Protein AF-A0A1G2MZ57-F1 (afdb_monomer_lite)

pLDDT: mean 74.26, std 12.88, range [43.0, 91.94]

Structure (mmCIF, N/CA/C/O backbone):
data_AF-A0A1G2MZ57-F1
#
_entry.id   AF-A0A1G2MZ57-F1
#
loop_
_atom_site.group_PDB
_atom_site.id
_atom_site.type_symbol
_atom_site.label_atom_id
_atom_site.label_alt_id
_atom_site.label_comp_id
_atom_site.label_asym_id
_atom_site.label_entity_id
_atom_site.label_seq_id
_atom_site.pdbx_PDB_ins_code
_atom_site.Cartn_x
_atom_site.Cartn_y
_atom_site.Cartn_z
_atom_site.occupancy
_atom_site.B_iso_or_equiv
_atom_site.auth_seq_id
_atom_site.auth_comp_id
_atom_site.auth_asym_id
_atom_site.auth_atom_id
_atom_site.pdbx_PDB_model_num
ATOM 1 N N . MET A 1 1 ? -2.704 8.080 -11.082 1.00 58.19 1 MET A N 1
ATOM 2 C CA . MET A 1 1 ? -1.501 8.145 -10.215 1.00 58.19 1 MET A CA 1
ATOM 3 C C . MET A 1 1 ? -1.454 9.451 -9.427 1.00 58.19 1 MET A C 1
ATOM 5 O O . MET A 1 1 ? -1.371 9.380 -8.210 1.00 58.19 1 MET A O 1
ATOM 9 N N . TYR A 1 2 ? -1.600 10.620 -10.065 1.00 66.81 2 TYR A N 1
ATOM 10 C CA . TYR A 1 2 ? -1.662 11.909 -9.354 1.00 66.81 2 TYR A CA 1
ATOM 11 C C . TYR A 1 2 ? -2.822 12.019 -8.352 1.00 66.81 2 TYR A C 1
ATOM 13 O O . TYR A 1 2 ? -2.608 12.429 -7.221 1.00 66.81 2 TYR A O 1
ATOM 21 N N . THR A 1 3 ? -4.022 11.558 -8.707 1.00 76.50 3 THR A N 1
ATOM 22 C CA . THR A 1 3 ? -5.198 11.570 -7.815 1.00 76.50 3 THR A CA 1
ATOM 23 C C . THR A 1 3 ? -4.989 10.780 -6.521 1.00 76.50 3 THR A C 1
ATOM 25 O O . THR A 1 3 ? -5.297 11.271 -5.443 1.00 76.50 3 THR A O 1
ATOM 28 N N . THR A 1 4 ? -4.398 9.585 -6.595 1.00 81.06 4 THR A N 1
ATOM 29 C CA . THR A 1 4 ? -4.066 8.767 -5.415 1.00 81.06 4 THR A CA 1
ATOM 30 C C . THR A 1 4 ? -2.995 9.403 -4.532 1.00 81.06 4 THR A C 1
ATOM 32 O O . THR A 1 4 ? -3.082 9.313 -3.312 1.00 81.06 4 THR A O 1
ATOM 35 N N . ILE A 1 5 ? -2.008 10.072 -5.135 1.00 84.62 5 ILE A N 1
ATOM 36 C CA . ILE A 1 5 ? -0.951 10.782 -4.404 1.00 84.62 5 ILE A CA 1
ATOM 37 C C . ILE A 1 5 ? -1.541 12.002 -3.679 1.00 84.62 5 ILE A C 1
ATOM 39 O O . ILE A 1 5 ? -1.270 12.213 -2.502 1.00 84.62 5 ILE A O 1
ATOM 43 N N . VAL A 1 6 ? -2.410 12.765 -4.346 1.00 87.69 6 VAL A N 1
ATOM 44 C CA . VAL A 1 6 ? -3.096 13.923 -3.754 1.00 87.69 6 VAL A CA 1
ATOM 45 C C . VAL A 1 6 ? -4.011 13.497 -2.602 1.00 87.69 6 VAL A C 1
ATOM 47 O O . VAL A 1 6 ? -3.947 14.090 -1.528 1.00 87.69 6 VAL A O 1
ATOM 50 N N . LEU A 1 7 ? -4.799 12.430 -2.773 1.00 86.94 7 LEU A N 1
ATOM 51 C CA . LEU A 1 7 ? -5.638 11.883 -1.700 1.00 86.94 7 LEU A CA 1
ATOM 52 C C . LEU A 1 7 ? -4.807 11.417 -0.495 1.00 86.94 7 LEU A C 1
ATOM 54 O O . LEU A 1 7 ? -5.208 11.651 0.644 1.00 86.94 7 LEU A O 1
ATOM 58 N N . PHE A 1 8 ? -3.635 10.820 -0.733 1.00 87.81 8 PHE A N 1
ATOM 59 C CA . PHE A 1 8 ? -2.711 10.442 0.336 1.00 87.81 8 PHE A CA 1
ATOM 60 C C . PHE A 1 8 ? -2.255 11.667 1.141 1.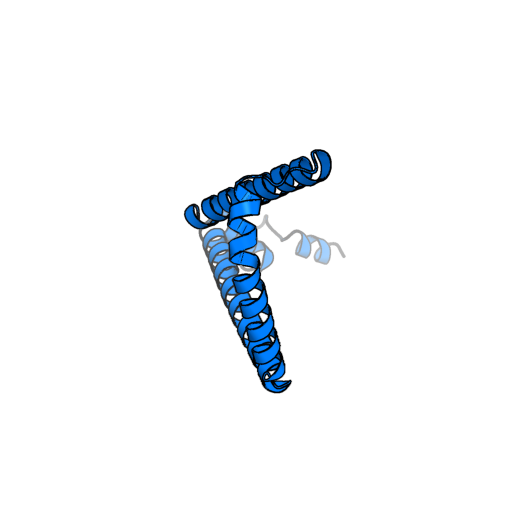00 87.81 8 PHE A C 1
ATOM 62 O O . PHE A 1 8 ? -2.417 11.681 2.361 1.00 87.81 8 PHE A O 1
ATOM 69 N N . TYR A 1 9 ? -1.779 12.728 0.484 1.00 88.94 9 TYR A N 1
ATOM 70 C CA . TYR A 1 9 ? -1.340 13.940 1.186 1.00 88.94 9 TYR A CA 1
ATOM 71 C C . TYR A 1 9 ? -2.477 14.671 1.910 1.00 88.94 9 TYR A C 1
ATOM 73 O O . TYR A 1 9 ? -2.271 15.143 3.027 1.00 88.94 9 TYR A O 1
ATOM 81 N N . ILE A 1 10 ? -3.683 14.711 1.333 1.00 89.81 10 ILE A N 1
ATOM 82 C CA . ILE A 1 10 ? -4.866 15.281 1.997 1.00 89.8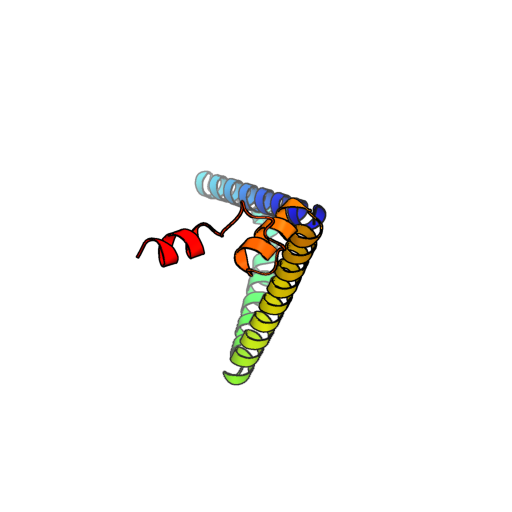1 10 ILE A CA 1
ATOM 83 C C . ILE A 1 10 ? -5.201 14.484 3.262 1.00 89.81 10 ILE A C 1
ATOM 85 O O . ILE A 1 10 ? -5.393 15.074 4.326 1.00 89.81 10 ILE A O 1
ATOM 89 N N . SER A 1 11 ? -5.220 13.150 3.177 1.00 83.75 11 SER A N 1
ATOM 90 C CA . SER A 1 11 ? -5.484 12.298 4.342 1.00 83.75 11 SER A CA 1
ATOM 91 C C . SER A 1 11 ? -4.420 12.463 5.434 1.00 83.75 11 SER A C 1
ATOM 93 O O . SER A 1 11 ? -4.752 12.543 6.615 1.00 83.75 11 SER A O 1
ATOM 95 N N . LEU A 1 12 ? -3.151 12.616 5.045 1.00 87.62 12 LEU A N 1
ATOM 96 C CA . LEU A 1 12 ? -2.033 12.835 5.960 1.00 87.62 12 LEU A CA 1
ATOM 97 C C . LEU A 1 12 ? -2.131 14.193 6.671 1.00 87.62 12 LEU A C 1
ATOM 99 O O . LEU A 1 12 ? -1.943 14.262 7.886 1.00 87.62 12 LEU A O 1
ATOM 103 N N . ALA A 1 13 ? -2.498 15.255 5.948 1.00 89.75 13 ALA A N 1
ATOM 104 C CA . ALA A 1 13 ? -2.745 16.572 6.532 1.00 89.75 13 ALA A CA 1
ATOM 105 C C . ALA A 1 13 ? -3.911 16.543 7.537 1.00 89.75 13 ALA A C 1
ATOM 107 O O . ALA A 1 13 ? -3.806 17.121 8.619 1.00 89.75 13 ALA A O 1
ATOM 108 N N . PHE A 1 14 ? -4.988 15.817 7.222 1.00 87.31 14 PHE A N 1
ATOM 109 C CA . PHE A 1 14 ? -6.127 15.633 8.126 1.00 87.31 14 PHE A CA 1
ATOM 110 C C . PHE A 1 14 ? -5.746 14.905 9.420 1.00 87.31 14 PHE A C 1
ATOM 112 O O . PHE A 1 14 ? -6.129 15.347 10.504 1.00 87.31 14 PHE A O 1
ATOM 119 N N . ILE A 1 15 ? -4.963 13.825 9.330 1.00 84.00 15 ILE A N 1
ATOM 120 C CA . ILE A 1 15 ? -4.472 13.093 10.509 1.00 84.00 15 ILE A CA 1
ATOM 121 C C . ILE A 1 15 ? -3.612 14.011 11.386 1.00 84.00 15 ILE A C 1
ATOM 123 O O . ILE A 1 15 ? -3.804 14.065 12.601 1.00 84.00 15 ILE A O 1
ATOM 127 N N . PHE A 1 16 ? -2.702 14.775 10.778 1.00 88.06 16 PHE A N 1
ATOM 128 C CA . PHE A 1 16 ? -1.829 15.694 11.509 1.00 88.06 16 PHE A CA 1
ATOM 129 C C . PHE A 1 16 ? -2.625 16.783 12.244 1.00 88.06 16 PHE A C 1
ATOM 131 O O . PHE A 1 16 ? -2.406 17.040 13.429 1.00 88.06 16 PHE A O 1
ATOM 138 N N . LEU A 1 17 ? -3.612 17.369 11.565 1.00 85.25 17 LEU A N 1
ATOM 139 C CA . LEU A 1 17 ? -4.528 18.359 12.129 1.00 85.25 17 LEU A CA 1
ATOM 140 C C . LEU A 1 17 ? -5.331 17.785 13.311 1.00 85.25 17 LEU A C 1
ATOM 142 O O . LEU A 1 17 ? -5.465 18.443 14.345 1.00 85.25 17 LEU A O 1
ATOM 146 N N . MET A 1 18 ? -5.802 16.539 13.202 1.00 81.12 18 MET A N 1
ATOM 147 C CA . MET A 1 18 ? -6.534 15.857 14.273 1.00 81.12 18 MET A CA 1
ATOM 148 C C . MET A 1 18 ? -5.660 15.631 15.517 1.00 81.12 18 MET A C 1
ATOM 150 O O . MET A 1 18 ? -6.106 15.873 16.640 1.00 81.12 18 MET A O 1
ATOM 154 N N . ILE A 1 19 ? -4.398 15.229 15.325 1.00 84.06 19 ILE A N 1
ATOM 155 C CA . ILE A 1 19 ? -3.426 15.050 16.415 1.00 84.06 19 ILE A CA 1
ATOM 156 C C . ILE A 1 19 ? -3.167 16.383 17.128 1.00 84.06 19 ILE A C 1
ATOM 158 O O . ILE A 1 19 ? -3.181 16.429 18.359 1.00 84.06 19 ILE A O 1
ATOM 162 N N . LEU A 1 20 ? -2.991 17.479 16.381 1.00 83.06 20 LEU A N 1
ATOM 163 C CA . LEU A 1 20 ? -2.785 18.809 16.964 1.00 83.06 20 LEU A CA 1
ATOM 164 C C . LEU A 1 20 ? -3.991 19.274 17.783 1.00 83.06 20 LEU A C 1
ATOM 166 O O . LEU A 1 20 ? -3.818 19.787 18.891 1.00 83.06 20 LEU A O 1
ATOM 170 N N . PHE A 1 21 ? -5.209 19.073 17.278 1.00 78.88 21 PHE A N 1
ATOM 171 C CA . PHE A 1 21 ? -6.418 19.398 18.033 1.00 78.88 21 PHE A CA 1
ATOM 172 C C . PHE A 1 21 ? -6.528 18.574 19.313 1.00 78.88 21 PHE A C 1
ATOM 174 O O . PHE A 1 21 ? -6.778 19.146 20.376 1.00 78.88 21 PHE A O 1
ATOM 181 N N . LYS A 1 22 ? -6.247 17.268 19.244 1.00 77.44 22 LYS A N 1
ATOM 182 C CA . LYS A 1 22 ? -6.262 16.399 20.424 1.00 77.44 22 LYS A CA 1
ATOM 183 C C . LYS A 1 22 ? -5.201 16.805 21.447 1.00 77.44 22 LYS A C 1
ATOM 185 O O . LYS A 1 22 ? -5.481 16.827 22.641 1.00 77.44 22 LYS A O 1
ATOM 190 N N . HIS A 1 23 ? -4.011 17.192 20.993 1.00 78.94 23 HIS A N 1
ATOM 191 C CA . HIS A 1 23 ? -2.946 17.683 21.865 1.00 78.94 23 HIS A CA 1
ATOM 192 C C . HIS A 1 23 ? -3.348 18.974 22.599 1.00 78.94 23 HIS A C 1
ATOM 194 O O . HIS A 1 23 ? -3.120 19.105 23.803 1.00 78.94 23 HIS A O 1
ATOM 200 N N . ARG A 1 24 ? -3.999 19.916 21.901 1.00 78.50 24 ARG A N 1
ATOM 201 C CA . ARG A 1 24 ? -4.503 21.159 22.513 1.00 78.50 24 ARG A CA 1
ATOM 202 C C . ARG A 1 24 ? -5.628 20.901 23.512 1.00 78.50 24 ARG A C 1
ATOM 204 O O . ARG A 1 24 ? -5.663 21.563 24.542 1.00 78.50 24 ARG A O 1
ATOM 211 N N . GLU A 1 25 ? -6.500 19.940 23.231 1.00 76.62 25 GLU A N 1
ATOM 212 C CA . GLU A 1 25 ? -7.591 19.535 24.122 1.00 76.62 25 GLU A CA 1
ATOM 213 C C . GLU A 1 25 ? -7.079 18.886 25.415 1.00 76.62 25 GLU A C 1
ATOM 215 O O . GLU A 1 25 ? -7.530 19.247 26.499 1.00 76.62 25 GLU A O 1
ATOM 220 N N . VAL A 1 26 ? -6.074 18.005 25.324 1.00 77.38 26 VAL A N 1
ATOM 221 C CA . VAL A 1 26 ? -5.414 17.413 26.504 1.00 77.38 26 VAL A CA 1
ATOM 222 C C . VAL A 1 26 ? -4.759 18.493 27.372 1.00 77.38 26 VAL A C 1
ATOM 224 O O . VAL A 1 26 ? -4.793 18.399 28.595 1.00 77.38 26 VAL A O 1
ATOM 227 N N . LYS A 1 27 ? -4.198 19.541 26.755 1.00 76.25 27 LYS A N 1
ATOM 228 C CA . LYS A 1 27 ? -3.560 20.650 27.478 1.00 76.25 27 LYS A CA 1
ATOM 229 C C . LYS A 1 27 ? -4.559 21.650 28.077 1.00 76.25 27 LYS A C 1
ATOM 231 O O . LYS A 1 27 ? -4.258 22.230 29.114 1.00 76.25 27 LYS A O 1
ATOM 236 N N . SER A 1 28 ? -5.707 21.893 27.436 1.00 75.12 28 SER A N 1
ATOM 237 C CA . SER A 1 28 ? -6.696 22.879 27.907 1.00 75.12 28 SER A CA 1
ATOM 238 C C . SER A 1 28 ? -7.767 22.294 28.830 1.00 75.12 28 SER A C 1
ATOM 240 O O . SER A 1 28 ? -8.478 23.059 29.482 1.00 75.12 28 SER A O 1
ATOM 242 N N . GLY A 1 29 ? -7.931 20.966 28.855 1.00 66.31 29 GLY A N 1
ATOM 243 C CA . GLY A 1 29 ? -8.978 20.277 29.618 1.00 66.31 29 GLY A CA 1
ATOM 244 C C . GLY A 1 29 ? -10.406 20.552 29.127 1.00 66.31 29 GLY A C 1
ATOM 245 O O . GLY A 1 29 ? -11.356 20.022 29.694 1.00 66.31 29 GLY A O 1
ATOM 246 N N . HIS A 1 30 ? -10.574 21.365 28.079 1.00 69.75 30 HIS A N 1
ATOM 247 C CA . HIS A 1 30 ? -11.873 21.737 27.530 1.00 69.75 30 HIS A CA 1
ATOM 248 C C . HIS A 1 30 ? -12.088 21.032 26.187 1.00 69.75 30 HIS A C 1
ATOM 250 O O . HIS A 1 30 ? -11.317 21.274 25.251 1.00 69.75 30 HIS A O 1
ATOM 256 N N . PRO A 1 31 ? -13.136 20.197 26.052 1.00 67.69 31 PRO A N 1
ATOM 257 C CA . PRO A 1 31 ? -13.390 19.473 24.818 1.00 67.69 31 PRO A CA 1
ATOM 258 C C . PRO A 1 31 ? -13.714 20.439 23.679 1.00 67.69 31 PRO A C 1
ATOM 260 O O . PRO A 1 31 ? -14.592 21.300 23.793 1.00 67.69 31 PRO A O 1
ATOM 263 N N . THR A 1 32 ? -12.999 20.292 22.565 1.00 68.81 32 THR A N 1
ATOM 264 C CA . THR A 1 32 ? -13.227 21.095 21.357 1.00 68.81 32 THR A CA 1
ATOM 265 C C . THR A 1 32 ? -14.543 20.697 20.675 1.00 68.81 32 THR A C 1
ATOM 267 O O . THR A 1 32 ? -15.056 19.596 20.879 1.00 68.81 32 THR A O 1
ATOM 270 N N . VAL A 1 33 ? -15.109 21.575 19.833 1.00 64.38 33 VAL A N 1
ATOM 271 C CA . VAL A 1 33 ? -16.359 21.309 19.078 1.00 64.38 33 VAL A CA 1
ATOM 272 C C . VAL A 1 33 ? -16.257 20.024 18.240 1.00 64.38 33 VAL A C 1
ATOM 274 O O . VAL A 1 33 ? -17.228 19.283 18.120 1.00 64.38 33 VAL A O 1
ATOM 277 N N . ILE A 1 34 ? -15.056 19.712 17.739 1.00 62.84 34 ILE A N 1
ATOM 278 C CA . ILE A 1 34 ? -14.750 18.477 17.004 1.00 62.84 34 ILE A CA 1
ATOM 279 C C . ILE A 1 34 ? -14.866 17.246 17.917 1.00 62.84 34 ILE A C 1
ATOM 281 O O . ILE A 1 34 ? -15.475 16.257 17.521 1.00 62.84 34 ILE A O 1
ATOM 285 N N . SER A 1 35 ? -14.369 17.311 19.156 1.00 60.72 35 SER A N 1
ATOM 286 C CA . SER A 1 35 ? -14.532 16.220 20.131 1.00 60.72 35 SER A CA 1
ATOM 287 C C . SER A 1 35 ? -15.966 16.073 20.640 1.00 60.72 35 SER A C 1
ATOM 289 O O . SER A 1 35 ? -16.386 14.953 20.908 1.00 60.72 35 SER A O 1
ATOM 291 N N . LYS A 1 36 ? -16.758 17.154 20.700 1.00 65.00 36 LYS A N 1
ATOM 292 C CA . LYS A 1 36 ? -18.205 17.072 20.996 1.00 65.00 36 LYS A CA 1
ATOM 293 C C . LYS A 1 36 ? -19.027 16.456 19.855 1.00 65.00 36 LYS A C 1
ATOM 295 O O . LYS A 1 36 ? -20.022 15.787 20.114 1.00 65.00 36 LYS A O 1
ATOM 300 N N . LEU A 1 37 ? -18.620 16.649 18.599 1.00 60.75 37 LEU A N 1
ATOM 301 C CA . LEU A 1 37 ? -19.189 15.914 17.460 1.00 60.75 37 LEU A CA 1
ATOM 302 C C . LEU A 1 37 ? -18.725 14.445 17.466 1.00 60.75 37 LEU A C 1
ATOM 304 O O . LEU A 1 37 ? -19.517 13.545 17.196 1.00 60.75 37 LEU A O 1
ATOM 308 N N . GLY A 1 38 ? -17.469 14.197 17.851 1.00 59.03 38 GLY A N 1
ATOM 309 C CA . GLY A 1 38 ? -16.879 12.864 17.987 1.00 59.03 38 GLY A CA 1
ATOM 310 C C . GLY A 1 38 ? -17.473 12.019 19.120 1.00 59.03 38 GLY A C 1
ATOM 311 O O . GLY A 1 38 ? -17.661 10.819 18.933 1.00 59.03 38 GLY A O 1
ATOM 312 N N . SER A 1 39 ? -17.874 12.617 20.246 1.00 59.38 39 SER A N 1
ATOM 313 C CA . SER A 1 39 ? -18.548 11.895 21.339 1.00 59.38 39 SER A CA 1
ATOM 314 C C . SER A 1 39 ? -19.901 11.320 20.915 1.00 59.38 39 SER A C 1
ATOM 316 O O . SER A 1 39 ? -20.333 10.291 21.426 1.00 59.38 39 SER A O 1
ATOM 318 N N . GLY A 1 40 ? -20.552 11.941 19.925 1.00 59.09 40 GLY A N 1
ATOM 319 C CA . GLY A 1 40 ? -21.727 11.377 19.266 1.00 59.09 40 GLY A CA 1
ATOM 320 C C . GLY A 1 40 ? -21.400 10.189 18.361 1.00 59.09 40 GLY A C 1
ATOM 321 O O . GLY A 1 40 ? -22.292 9.418 18.061 1.00 59.09 40 GLY A O 1
ATOM 322 N N . SER A 1 41 ? -20.149 9.990 17.949 1.00 59.59 41 SER A N 1
ATOM 323 C CA . SER A 1 41 ? -19.719 8.860 17.112 1.00 59.59 41 SER A CA 1
ATOM 324 C C . SER A 1 41 ? -19.078 7.713 17.896 1.00 59.59 41 SER A C 1
ATOM 326 O O . SER A 1 41 ? -18.925 6.628 17.344 1.00 59.59 41 SER A O 1
ATOM 328 N N . ASP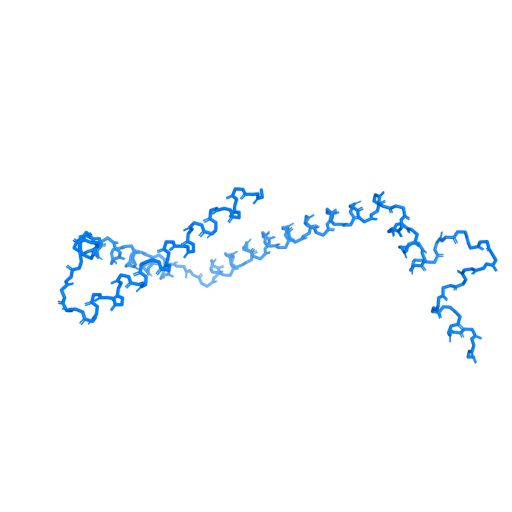 A 1 42 ? -18.753 7.903 19.179 1.00 62.81 42 ASP A N 1
ATOM 329 C CA . ASP A 1 42 ? -18.128 6.864 20.012 1.00 62.81 42 ASP A CA 1
ATOM 330 C C . ASP A 1 42 ? -18.974 5.587 20.081 1.00 62.81 42 ASP A C 1
ATOM 332 O O . ASP A 1 42 ? -18.429 4.490 19.998 1.00 62.81 42 ASP A O 1
ATOM 336 N N . HIS A 1 43 ? -20.306 5.704 20.137 1.00 67.69 43 HIS A N 1
ATOM 337 C CA . HIS A 1 43 ? -21.194 4.538 20.080 1.00 67.69 43 HIS A CA 1
ATOM 338 C C . HIS A 1 43 ? -21.106 3.810 18.728 1.00 67.69 43 HIS A C 1
ATOM 340 O O . HIS A 1 43 ? -21.047 2.586 18.694 1.00 67.69 43 HIS A O 1
ATOM 346 N N . ILE A 1 44 ? -20.995 4.554 17.622 1.00 69.00 44 ILE A N 1
ATOM 347 C CA . ILE A 1 44 ? -20.848 4.005 16.267 1.00 69.00 44 ILE A CA 1
ATOM 348 C C . ILE A 1 44 ? -19.512 3.272 16.143 1.00 69.00 44 ILE A C 1
ATOM 350 O O . ILE A 1 44 ? -19.467 2.139 15.668 1.00 69.00 44 ILE A O 1
ATOM 354 N N . PHE A 1 45 ? -18.416 3.881 16.600 1.00 66.44 45 PHE A N 1
ATOM 355 C CA . PHE A 1 45 ? -17.109 3.230 16.601 1.00 66.44 45 PHE A CA 1
ATOM 356 C C . PHE A 1 45 ? -17.100 2.001 17.506 1.00 66.44 45 PHE A C 1
ATOM 358 O O . PHE A 1 45 ? -16.535 0.977 17.124 1.00 66.44 45 PHE A O 1
ATOM 365 N N . HIS A 1 46 ? -17.762 2.063 18.660 1.00 72.56 46 HIS A N 1
ATOM 366 C CA . HIS A 1 46 ? -17.867 0.927 19.564 1.00 72.56 46 HIS A CA 1
ATOM 367 C C . HIS A 1 46 ? -18.666 -0.227 18.944 1.00 72.56 46 HIS A C 1
ATOM 369 O O . HIS A 1 46 ? -18.221 -1.376 19.006 1.00 72.56 46 HIS A O 1
ATOM 375 N N . ASP A 1 47 ? -19.772 0.066 18.262 1.00 72.00 47 ASP A N 1
ATOM 376 C CA . ASP A 1 47 ? -20.591 -0.930 17.569 1.00 72.00 47 ASP A CA 1
ATOM 377 C C . ASP A 1 47 ? -19.898 -1.507 16.333 1.00 72.00 47 ASP A C 1
ATOM 379 O O . ASP A 1 47 ? -19.940 -2.722 16.118 1.00 72.00 47 ASP A O 1
ATOM 383 N N . ILE A 1 48 ? -19.181 -0.687 15.561 1.00 74.25 48 ILE A N 1
ATOM 384 C CA . ILE A 1 48 ? -18.340 -1.158 14.452 1.00 74.25 48 ILE A CA 1
ATOM 385 C C . ILE A 1 48 ? -17.250 -2.081 14.989 1.00 74.25 48 ILE A C 1
ATOM 387 O O . ILE A 1 48 ? -17.057 -3.171 14.455 1.00 74.25 48 ILE A O 1
ATOM 391 N N . PHE A 1 49 ? -16.562 -1.695 16.064 1.00 72.31 49 PHE A N 1
ATOM 392 C CA . PHE A 1 49 ? -15.489 -2.503 16.638 1.00 72.31 49 PHE A CA 1
ATOM 393 C C . PHE A 1 49 ? -16.024 -3.813 17.221 1.00 72.31 49 PHE A C 1
ATOM 395 O O . PHE A 1 49 ? -15.421 -4.873 17.045 1.00 72.31 49 PHE A O 1
ATOM 402 N N . ARG A 1 50 ? -17.196 -3.775 17.863 1.00 75.62 50 ARG A N 1
ATOM 403 C CA . ARG A 1 50 ? -17.884 -4.959 18.390 1.00 75.62 50 ARG A CA 1
ATOM 404 C C . ARG A 1 50 ? -18.335 -5.894 17.272 1.00 75.62 50 ARG A C 1
ATOM 406 O O . ARG A 1 50 ? -18.160 -7.108 17.390 1.00 75.62 50 ARG A O 1
ATOM 413 N N . THR A 1 51 ? -18.863 -5.340 16.186 1.00 73.12 51 THR A N 1
ATOM 414 C CA . THR A 1 51 ? -19.3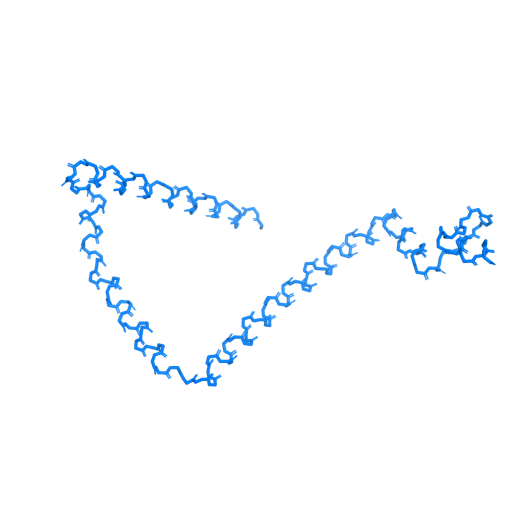07 -6.089 15.004 1.00 73.12 51 THR A CA 1
ATOM 415 C C . THR A 1 51 ? -18.119 -6.681 14.255 1.00 73.12 51 THR A C 1
ATOM 417 O O . THR A 1 51 ? -18.139 -7.864 13.927 1.00 73.12 51 THR A O 1
ATOM 420 N N . ALA A 1 52 ? -17.042 -5.917 14.075 1.00 70.88 52 ALA A N 1
ATOM 421 C CA . ALA A 1 52 ? -15.798 -6.383 13.473 1.00 70.88 52 ALA A CA 1
ATOM 422 C C . ALA A 1 52 ? -15.150 -7.488 14.314 1.00 70.88 52 ALA A C 1
ATOM 424 O O . ALA A 1 52 ? -14.754 -8.515 13.770 1.00 70.88 52 ALA A O 1
ATOM 425 N N . LYS A 1 53 ? -15.107 -7.334 15.644 1.00 73.31 53 LYS A N 1
ATOM 426 C CA . LYS A 1 53 ? -14.602 -8.361 16.565 1.00 73.31 53 LYS A CA 1
ATOM 427 C C . LYS A 1 53 ? -15.450 -9.633 16.522 1.00 73.31 53 LYS A C 1
ATOM 429 O O . LYS A 1 53 ? -14.889 -10.725 16.507 1.00 73.31 53 LYS A O 1
ATOM 434 N N . LYS A 1 54 ? -16.783 -9.516 16.460 1.00 74.56 54 LYS A N 1
ATOM 435 C CA . LYS A 1 54 ? -17.676 -10.666 16.234 1.00 74.56 54 LYS A CA 1
ATOM 436 C C . LYS A 1 54 ? -17.406 -11.319 14.878 1.00 74.56 54 LYS A C 1
ATOM 438 O O . LYS A 1 54 ? -17.202 -12.523 14.835 1.00 74.56 54 LYS A O 1
ATOM 443 N N . GLY A 1 55 ? -17.326 -10.541 13.800 1.00 72.06 55 GLY A N 1
ATOM 444 C CA . GLY A 1 55 ? -17.008 -11.033 12.455 1.00 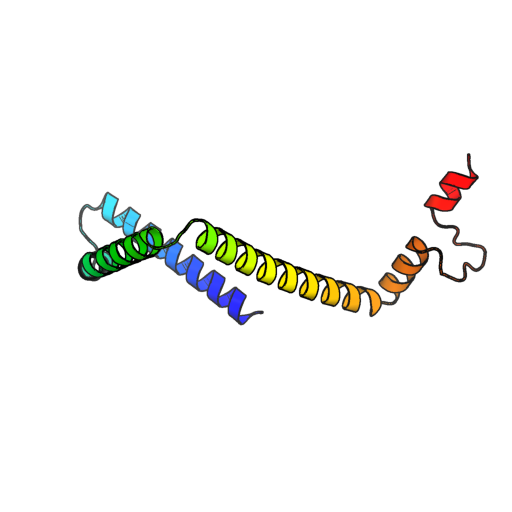72.06 55 GLY A CA 1
ATOM 445 C C . GLY A 1 55 ? -15.666 -11.769 12.397 1.00 72.06 55 GLY A C 1
ATOM 446 O O . GLY A 1 55 ? -15.586 -12.862 11.846 1.00 72.06 55 GLY A O 1
ATOM 447 N N . LEU A 1 56 ? -14.640 -11.225 13.055 1.00 69.44 56 LEU A N 1
ATOM 448 C CA . LEU A 1 56 ? -13.335 -11.866 13.237 1.00 69.44 56 LEU A CA 1
ATOM 449 C C . LEU A 1 56 ? -13.413 -13.140 14.080 1.00 69.44 56 LEU A C 1
ATOM 451 O O . LEU A 1 56 ? -12.709 -14.097 13.786 1.00 69.44 56 LEU A O 1
ATOM 455 N N . SER A 1 57 ? -14.287 -13.191 15.084 1.00 70.00 57 SER A N 1
ATOM 456 C CA . SER A 1 57 ? -14.514 -14.402 15.879 1.00 70.00 57 SER A CA 1
ATOM 457 C C . SER A 1 57 ? -15.196 -15.522 15.087 1.00 70.00 57 SER A C 1
ATOM 459 O O . SER A 1 57 ? -15.034 -16.685 15.446 1.00 70.00 57 SER A O 1
ATOM 461 N N . TYR A 1 58 ? -15.956 -15.196 14.038 1.00 74.00 58 TYR A N 1
ATOM 462 C CA . TYR A 1 58 ? -16.554 -16.183 13.130 1.00 74.00 58 TYR A CA 1
ATOM 463 C C . TYR A 1 58 ? -15.595 -16.618 12.011 1.00 74.00 58 TYR A C 1
ATOM 465 O O . TYR A 1 58 ? -15.871 -17.591 11.305 1.00 74.00 58 TYR A O 1
ATOM 473 N N . LEU A 1 59 ? -14.463 -15.927 11.836 1.00 74.44 59 LEU A N 1
ATOM 474 C CA . LEU A 1 59 ? -13.456 -16.305 10.853 1.00 74.44 59 LEU A CA 1
ATOM 475 C C . LEU A 1 59 ? -12.653 -17.505 11.362 1.00 74.44 59 LEU A C 1
ATOM 477 O O . LEU A 1 59 ? -11.824 -17.405 12.262 1.00 74.44 59 LEU A O 1
ATOM 481 N N . ASN A 1 60 ? -12.882 -18.655 10.732 1.00 78.50 60 ASN A N 1
ATOM 482 C CA . ASN A 1 60 ? -12.085 -19.852 10.955 1.00 78.50 60 ASN A CA 1
ATOM 483 C C . ASN A 1 60 ? -10.642 -19.644 10.444 1.00 78.50 60 ASN A C 1
ATOM 485 O O . ASN A 1 60 ? -10.396 -18.855 9.523 1.00 78.50 60 ASN A O 1
ATOM 489 N N . ARG A 1 61 ? -9.680 -20.400 10.988 1.00 74.94 61 ARG A N 1
ATOM 490 C CA . ARG A 1 61 ? -8.254 -20.339 10.612 1.00 74.94 61 ARG A CA 1
ATOM 491 C C . ARG A 1 61 ? -8.052 -20.473 9.099 1.00 74.94 61 ARG A C 1
ATOM 493 O O . ARG A 1 61 ? -7.235 -19.761 8.523 1.00 74.94 61 ARG A O 1
ATOM 500 N N . HIS A 1 62 ? -8.829 -21.336 8.447 1.00 79.12 62 HIS A N 1
ATOM 501 C CA . HIS A 1 62 ? -8.782 -21.529 6.995 1.00 79.12 62 HIS A CA 1
ATOM 502 C C . HIS A 1 62 ? -9.211 -20.284 6.212 1.00 79.12 62 HIS A C 1
ATOM 504 O O . HIS A 1 62 ? -8.567 -19.928 5.227 1.00 79.12 62 HIS A O 1
ATOM 510 N N . THR A 1 63 ? -10.245 -19.577 6.671 1.00 80.88 63 THR A N 1
ATOM 511 C CA . THR A 1 63 ? -10.723 -18.349 6.026 1.00 80.88 63 THR A CA 1
ATOM 512 C C . THR A 1 63 ? -9.709 -17.220 6.175 1.00 80.88 63 THR A C 1
ATOM 514 O O . THR A 1 63 ? -9.457 -16.490 5.220 1.00 80.88 63 THR A O 1
ATOM 517 N N . PHE A 1 64 ? -9.050 -17.118 7.334 1.00 79.06 64 PHE A N 1
ATOM 518 C CA . PHE A 1 64 ? -7.967 -16.154 7.539 1.00 79.06 64 PHE A CA 1
ATOM 519 C C . PHE A 1 64 ? -6.789 -16.406 6.587 1.00 79.06 64 PHE A C 1
ATOM 521 O O . PHE A 1 64 ? -6.294 -15.484 5.936 1.00 79.06 64 PHE A O 1
ATOM 528 N N . VAL A 1 65 ? -6.382 -17.671 6.443 1.00 83.69 65 VAL A N 1
ATOM 529 C CA . VAL A 1 65 ? -5.324 -18.066 5.502 1.00 83.69 65 VAL A CA 1
ATOM 530 C C . VAL A 1 65 ? -5.725 -17.766 4.055 1.00 83.69 65 VAL A C 1
ATOM 532 O O . VAL A 1 65 ? -4.892 -17.279 3.290 1.00 83.69 65 VAL A O 1
ATOM 535 N N . ALA A 1 66 ? -6.984 -17.999 3.675 1.00 84.25 66 ALA A N 1
ATOM 536 C CA . ALA A 1 66 ? -7.487 -17.690 2.337 1.00 84.25 66 ALA A CA 1
ATOM 537 C C . ALA A 1 66 ? -7.463 -16.180 2.038 1.00 84.25 66 ALA A C 1
ATOM 539 O O . ALA A 1 66 ? -7.015 -15.775 0.965 1.00 84.25 66 ALA A O 1
ATOM 540 N N . ILE A 1 67 ? -7.862 -15.339 2.999 1.00 85.81 67 ILE A N 1
ATOM 541 C CA . ILE A 1 67 ? -7.783 -13.873 2.879 1.00 85.81 67 ILE A CA 1
ATOM 542 C C . ILE A 1 67 ? -6.324 -13.423 2.732 1.00 85.81 67 ILE A C 1
ATOM 544 O O . ILE A 1 67 ? -6.019 -12.588 1.880 1.00 85.81 67 ILE A O 1
ATOM 548 N N . GLY A 1 68 ? -5.411 -14.012 3.511 1.00 85.00 68 GLY A N 1
ATOM 549 C CA . GLY A 1 68 ? -3.977 -13.752 3.391 1.00 85.00 68 GLY A CA 1
ATOM 550 C C . GLY A 1 68 ? -3.444 -14.078 1.992 1.00 85.00 68 GLY A C 1
ATOM 551 O O . GLY A 1 68 ? -2.805 -13.235 1.364 1.00 85.00 68 GLY A O 1
ATOM 552 N N . HIS A 1 69 ? -3.775 -15.257 1.459 1.00 87.81 69 HIS A N 1
ATOM 553 C CA . HIS A 1 69 ? -3.395 -15.647 0.096 1.00 87.81 69 HIS A CA 1
ATOM 554 C C . HIS A 1 69 ? -3.980 -14.708 -0.961 1.00 87.81 69 HIS A C 1
ATOM 556 O O . HIS A 1 69 ? -3.274 -14.304 -1.884 1.00 87.81 69 HIS A O 1
ATOM 562 N N . TRP A 1 70 ? -5.247 -14.322 -0.814 1.00 89.81 70 TRP A N 1
ATOM 563 C CA . TRP A 1 70 ? -5.907 -13.392 -1.726 1.00 89.81 70 TRP A CA 1
ATOM 564 C C . TRP A 1 70 ? -5.222 -12.017 -1.747 1.00 89.81 70 TRP A C 1
ATOM 566 O O . TRP A 1 70 ? -4.992 -11.450 -2.823 1.00 89.81 70 TRP A O 1
ATOM 576 N N . MET A 1 71 ? -4.827 -11.515 -0.574 1.00 83.94 71 MET A N 1
ATOM 577 C CA . MET A 1 71 ? -4.106 -10.251 -0.431 1.00 83.94 71 MET A CA 1
ATOM 578 C C . MET A 1 71 ? -2.708 -10.329 -1.061 1.00 83.94 71 MET A C 1
ATOM 580 O O . MET A 1 71 ? -2.342 -9.466 -1.863 1.00 83.94 71 MET A O 1
ATOM 584 N N . VAL A 1 72 ? -1.951 -11.392 -0.768 1.00 90.69 72 VAL A N 1
ATOM 585 C CA . VAL A 1 72 ? -0.620 -11.632 -1.354 1.00 90.69 72 VAL A CA 1
ATOM 586 C C . VAL A 1 72 ? -0.701 -11.737 -2.877 1.00 90.69 72 VAL A C 1
ATOM 588 O O . VAL A 1 72 ? 0.098 -11.113 -3.575 1.00 90.69 72 VAL A O 1
ATOM 591 N N . PHE A 1 73 ? -1.693 -12.455 -3.410 1.00 91.38 73 PHE A N 1
ATOM 592 C CA . PHE A 1 73 ? -1.916 -12.566 -4.851 1.00 91.38 73 PHE A CA 1
ATOM 593 C C . PHE A 1 73 ? -2.091 -11.190 -5.508 1.00 91.38 73 PHE A C 1
ATOM 595 O O . PHE A 1 73 ? -1.416 -10.885 -6.493 1.00 91.38 73 PHE A O 1
ATOM 602 N N . HIS A 1 74 ? -2.928 -10.321 -4.938 1.00 88.56 74 HIS A N 1
ATOM 603 C CA . HIS A 1 74 ? -3.155 -8.978 -5.484 1.00 88.56 74 HIS A CA 1
ATOM 604 C C . HIS A 1 74 ? -1.891 -8.112 -5.454 1.00 88.56 74 HIS A C 1
ATOM 606 O O . HIS A 1 74 ? -1.611 -7.384 -6.413 1.00 88.56 74 HIS A O 1
ATOM 612 N N . ILE A 1 75 ? -1.106 -8.212 -4.379 1.00 88.12 75 ILE A N 1
ATOM 613 C CA . ILE A 1 75 ? 0.173 -7.506 -4.255 1.00 88.12 75 ILE A CA 1
ATOM 614 C C . ILE A 1 75 ? 1.146 -7.986 -5.338 1.00 88.12 75 ILE A C 1
ATOM 616 O O . ILE A 1 75 ? 1.693 -7.163 -6.075 1.00 88.12 75 ILE A O 1
ATOM 620 N N . LEU A 1 76 ? 1.318 -9.300 -5.496 1.00 89.75 76 LEU A N 1
ATOM 621 C CA . LEU A 1 76 ? 2.223 -9.877 -6.493 1.00 89.75 76 LEU A CA 1
ATOM 622 C C . LEU A 1 76 ? 1.814 -9.525 -7.927 1.00 89.75 76 LEU A C 1
ATOM 624 O O . LEU A 1 76 ? 2.673 -9.187 -8.743 1.00 89.75 76 LEU A O 1
ATOM 628 N N . VAL A 1 77 ? 0.515 -9.536 -8.236 1.00 91.94 77 VAL A N 1
ATOM 629 C CA . VAL A 1 77 ? -0.000 -9.108 -9.547 1.00 91.94 77 VAL A CA 1
ATOM 630 C C . VAL A 1 77 ? 0.354 -7.646 -9.820 1.00 91.94 77 VAL A C 1
ATOM 632 O O . VAL A 1 77 ? 0.804 -7.313 -10.921 1.00 91.94 77 VAL A O 1
ATOM 635 N N . ARG A 1 78 ? 0.211 -6.769 -8.820 1.00 88.50 78 ARG A N 1
ATOM 636 C CA . ARG A 1 78 ? 0.560 -5.351 -8.963 1.00 88.50 78 ARG A CA 1
ATOM 637 C C . ARG A 1 78 ? 2.067 -5.153 -9.139 1.00 88.50 78 ARG A C 1
ATOM 639 O O . ARG A 1 78 ? 2.463 -4.413 -10.036 1.00 88.50 78 ARG A O 1
ATOM 646 N N . ILE A 1 79 ? 2.894 -5.854 -8.362 1.00 89.19 79 ILE A N 1
ATOM 647 C CA . ILE A 1 79 ? 4.359 -5.834 -8.511 1.00 89.19 79 ILE A CA 1
ATOM 648 C C . ILE A 1 79 ? 4.759 -6.308 -9.911 1.00 89.19 79 ILE A C 1
ATOM 650 O O . ILE A 1 79 ? 5.555 -5.647 -10.574 1.00 89.19 79 ILE A O 1
ATOM 654 N N . ARG A 1 80 ? 4.173 -7.408 -10.400 1.00 91.00 80 ARG A N 1
ATOM 655 C CA . ARG A 1 80 ? 4.436 -7.921 -11.751 1.00 91.00 80 ARG A CA 1
ATOM 656 C C . ARG A 1 80 ? 4.103 -6.884 -12.816 1.00 91.00 80 ARG A C 1
ATOM 658 O O . ARG A 1 80 ? 4.892 -6.704 -13.739 1.00 91.00 80 ARG A O 1
ATOM 665 N N . LYS A 1 81 ? 2.959 -6.207 -12.698 1.00 91.25 81 LYS A N 1
ATOM 666 C CA . LYS A 1 81 ? 2.551 -5.173 -13.655 1.00 91.25 81 LYS A CA 1
ATOM 667 C C . LYS A 1 81 ? 3.559 -4.022 -13.692 1.00 91.25 81 LYS A C 1
ATOM 669 O O . LYS A 1 81 ? 4.051 -3.697 -14.767 1.00 91.25 81 LYS A O 1
ATOM 674 N N . VAL A 1 82 ? 3.938 -3.500 -12.525 1.00 91.81 82 VAL A N 1
ATOM 675 C CA . VAL A 1 82 ? 4.956 -2.442 -12.404 1.00 91.81 82 VAL A CA 1
ATOM 676 C C . VAL A 1 82 ? 6.296 -2.899 -12.984 1.00 91.81 82 VAL A C 1
ATOM 678 O O . VAL A 1 82 ? 6.910 -2.183 -13.768 1.00 91.81 82 VAL A O 1
ATOM 681 N N . TYR A 1 83 ? 6.735 -4.117 -12.663 1.00 90.75 83 TYR A N 1
ATOM 682 C CA . TYR A 1 83 ? 7.964 -4.689 -13.208 1.00 90.75 83 TYR A CA 1
ATOM 683 C C . TYR A 1 83 ? 7.938 -4.770 -14.742 1.00 90.75 83 TYR A C 1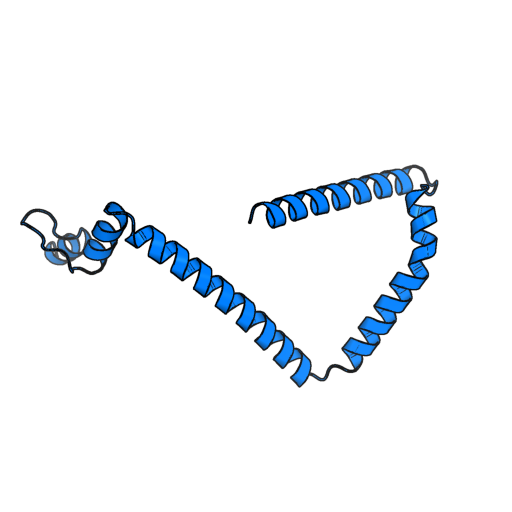
ATOM 685 O O . TYR A 1 83 ? 8.914 -4.408 -15.398 1.00 90.75 83 TYR A O 1
ATOM 693 N N . VAL A 1 84 ? 6.827 -5.231 -15.324 1.00 91.88 84 VAL A N 1
ATOM 694 C CA . VAL A 1 84 ? 6.666 -5.324 -16.781 1.00 91.88 84 VAL A CA 1
ATOM 695 C C . VAL A 1 84 ? 6.671 -3.938 -17.424 1.00 91.88 84 VAL A C 1
ATOM 697 O O . VAL A 1 84 ? 7.321 -3.772 -18.452 1.00 91.88 84 VAL A O 1
ATOM 700 N N . GLU A 1 85 ? 6.018 -2.948 -16.819 1.00 91.19 85 GLU A N 1
ATOM 701 C CA . GLU A 1 85 ? 6.009 -1.561 -17.305 1.00 91.19 85 GLU A CA 1
ATOM 702 C C . GLU A 1 85 ? 7.412 -0.940 -17.282 1.00 91.19 85 GLU A C 1
ATOM 704 O O . GLU A 1 85 ? 7.862 -0.406 -18.296 1.00 91.19 85 GLU A O 1
ATOM 709 N N . ILE A 1 86 ? 8.148 -1.086 -16.175 1.00 86.88 86 ILE A N 1
ATOM 710 C CA . ILE A 1 86 ? 9.538 -0.614 -16.065 1.00 86.88 86 ILE A CA 1
ATOM 711 C C . ILE A 1 86 ? 10.416 -1.318 -17.101 1.00 86.88 86 ILE A C 1
ATOM 713 O O . ILE A 1 86 ? 11.191 -0.669 -17.802 1.00 86.88 86 ILE A O 1
ATOM 717 N N . LYS A 1 87 ? 10.280 -2.639 -17.250 1.00 84.94 87 LYS A N 1
ATOM 718 C CA . LYS A 1 87 ? 11.033 -3.397 -18.253 1.00 84.94 87 LYS A CA 1
ATOM 719 C C . LYS A 1 87 ? 10.701 -2.940 -19.675 1.00 84.94 87 LYS A C 1
ATOM 721 O O . LYS A 1 87 ? 11.612 -2.809 -20.486 1.00 84.94 87 LYS A O 1
ATOM 726 N N . ALA A 1 88 ? 9.431 -2.697 -19.988 1.00 88.12 88 ALA A N 1
ATOM 727 C CA . ALA A 1 88 ? 9.012 -2.208 -21.298 1.00 88.12 88 ALA A CA 1
ATOM 728 C C . ALA A 1 88 ? 9.590 -0.814 -21.584 1.00 88.12 88 ALA A C 1
ATOM 730 O O . ALA A 1 88 ? 10.137 -0.596 -22.663 1.00 88.12 88 ALA A O 1
ATOM 731 N N . LEU A 1 89 ? 9.561 0.087 -20.597 1.00 86.75 89 LEU A N 1
ATOM 732 C CA . LEU A 1 89 ? 10.172 1.414 -20.687 1.00 86.75 89 LEU A CA 1
ATOM 733 C C . LEU A 1 89 ? 11.693 1.323 -20.894 1.00 86.75 89 LEU A C 1
ATOM 735 O O . LEU A 1 89 ? 12.248 1.979 -21.773 1.00 86.75 89 LEU A O 1
ATOM 739 N N . PHE A 1 90 ? 12.363 0.455 -20.135 1.00 83.31 90 PHE A N 1
ATOM 740 C CA . PHE A 1 90 ? 13.801 0.222 -20.246 1.00 83.31 90 PHE A CA 1
ATOM 741 C C . PHE A 1 90 ? 14.198 -0.322 -21.627 1.00 83.31 90 PHE A C 1
ATOM 743 O O . PHE A 1 90 ? 15.218 0.073 -22.183 1.00 83.31 90 PHE A O 1
ATOM 750 N N . LEU A 1 91 ? 13.370 -1.191 -22.214 1.00 83.31 91 LEU A N 1
ATOM 751 C CA . LEU A 1 91 ? 13.567 -1.716 -23.566 1.00 83.31 91 LEU A CA 1
ATOM 752 C C . LEU A 1 91 ? 13.153 -0.738 -24.672 1.00 83.31 91 LEU A C 1
ATOM 754 O O . LEU A 1 91 ? 13.555 -0.938 -25.815 1.00 83.31 91 LEU A O 1
ATOM 758 N N . ALA A 1 92 ? 12.346 0.282 -24.391 1.00 84.50 92 ALA A N 1
ATOM 759 C CA . ALA A 1 92 ? 12.046 1.335 -25.362 1.00 84.50 92 ALA A CA 1
ATOM 760 C C . ALA A 1 92 ? 13.242 2.285 -25.547 1.00 84.50 92 ALA A C 1
ATOM 762 O O . ALA A 1 92 ? 13.435 2.843 -26.625 1.00 84.50 92 ALA A O 1
ATOM 763 N N . LEU A 1 93 ? 14.081 2.424 -24.516 1.00 86.88 93 LEU A N 1
ATOM 764 C CA . LEU A 1 93 ? 15.287 3.243 -24.548 1.00 86.88 93 LEU A CA 1
ATOM 765 C C . LEU A 1 93 ? 16.441 2.498 -25.255 1.00 86.88 93 LEU A C 1
ATOM 767 O O . LEU A 1 93 ? 16.780 1.372 -24.875 1.00 86.88 93 LEU A O 1
ATOM 771 N N . PRO A 1 94 ? 17.128 3.122 -26.232 1.00 77.56 94 PRO A N 1
ATOM 772 C CA . PRO A 1 94 ? 18.225 2.480 -26.960 1.00 77.56 94 PRO A CA 1
ATOM 773 C C . PRO A 1 94 ? 19.427 2.158 -26.059 1.00 77.56 94 PRO A C 1
ATOM 775 O O . PRO A 1 94 ? 20.093 1.144 -26.255 1.00 77.56 94 PRO A O 1
ATOM 778 N N . GLN A 1 95 ? 19.686 2.978 -25.035 1.00 78.06 95 GLN A N 1
ATOM 779 C CA . GLN A 1 95 ? 20.724 2.717 -24.030 1.00 78.06 95 GLN A CA 1
ATOM 780 C C . GLN A 1 95 ? 20.387 1.495 -23.160 1.00 78.06 95 GLN A C 1
ATOM 782 O O . GLN A 1 95 ? 21.261 0.677 -22.881 1.00 78.06 95 GLN A O 1
ATOM 787 N N . GLY A 1 96 ? 19.111 1.331 -22.789 1.00 75.94 96 GLY A N 1
ATOM 788 C CA . GLY A 1 96 ? 18.646 0.196 -21.994 1.00 75.94 96 GLY A CA 1
ATOM 789 C C . GLY A 1 96 ? 18.722 -1.126 -22.758 1.00 75.94 96 GLY A C 1
ATOM 790 O O . GLY A 1 96 ? 19.199 -2.120 -22.212 1.00 75.94 96 GLY A O 1
ATOM 791 N N . ARG A 1 97 ? 18.371 -1.134 -24.054 1.00 74.94 97 ARG A N 1
ATOM 792 C CA . ARG A 1 97 ? 18.599 -2.302 -24.931 1.00 74.94 97 ARG A CA 1
ATOM 793 C C . ARG A 1 97 ? 20.074 -2.685 -25.014 1.00 74.94 97 ARG A C 1
ATOM 795 O O . ARG A 1 97 ? 20.401 -3.830 -24.731 1.00 74.94 97 ARG A O 1
ATOM 802 N N . LYS A 1 98 ? 20.963 -1.725 -25.302 1.00 74.94 98 LYS A N 1
ATOM 803 C CA . LYS A 1 98 ? 22.416 -1.972 -25.378 1.00 74.94 98 LYS A CA 1
ATOM 804 C C . LYS A 1 98 ? 22.974 -2.550 -24.076 1.00 74.94 98 LYS A C 1
ATOM 806 O O . LYS A 1 98 ? 23.767 -3.485 -24.112 1.00 74.94 98 LYS A O 1
ATOM 811 N N . MET A 1 99 ? 22.534 -2.033 -22.929 1.00 73.25 99 MET A N 1
ATOM 812 C CA . MET A 1 99 ? 22.932 -2.551 -21.619 1.00 73.25 99 MET A CA 1
ATOM 813 C C . MET A 1 99 ? 22.413 -3.976 -21.386 1.00 73.25 99 MET A C 1
ATOM 815 O O . MET A 1 99 ? 23.156 -4.837 -20.921 1.00 73.25 99 MET A O 1
ATOM 819 N N . LEU A 1 100 ? 21.152 -4.249 -21.730 1.00 75.69 100 LEU A N 1
ATOM 820 C CA . LEU A 1 100 ? 20.560 -5.578 -21.593 1.00 75.69 100 LEU A CA 1
ATOM 821 C C . LEU A 1 100 ? 21.248 -6.609 -22.498 1.00 75.69 100 LEU A C 1
ATOM 823 O O . LEU A 1 100 ? 21.500 -7.730 -22.060 1.00 75.69 100 LEU A O 1
ATOM 827 N N . ASP A 1 101 ? 21.564 -6.231 -23.733 1.00 72.94 101 ASP A N 1
ATOM 828 C CA . ASP A 1 101 ? 22.247 -7.089 -24.701 1.00 72.94 101 ASP A CA 1
ATOM 829 C C . ASP A 1 101 ? 23.706 -7.336 -24.304 1.00 72.94 101 ASP A C 1
ATOM 831 O O . ASP A 1 101 ? 24.193 -8.457 -24.460 1.00 72.94 101 ASP A O 1
ATOM 835 N N . ALA A 1 102 ? 24.369 -6.345 -23.694 1.00 72.31 102 ALA A N 1
ATOM 836 C CA . ALA A 1 102 ? 25.697 -6.500 -23.099 1.00 72.31 102 ALA A CA 1
ATOM 837 C C . ALA A 1 102 ? 25.692 -7.458 -21.894 1.00 72.31 102 ALA A C 1
ATOM 839 O O . ALA A 1 102 ? 26.600 -8.276 -21.755 1.00 72.31 102 ALA A O 1
ATOM 840 N N . VAL A 1 103 ? 24.656 -7.407 -21.047 1.00 71.69 103 VAL A N 1
ATOM 841 C CA . VAL A 1 103 ? 24.479 -8.344 -19.920 1.00 71.69 103 VAL A CA 1
ATOM 842 C C . VAL A 1 103 ? 24.108 -9.750 -20.407 1.00 71.69 103 VAL A C 1
ATOM 844 O O . VAL A 1 103 ? 24.521 -10.739 -19.809 1.00 71.69 103 VAL A O 1
ATOM 847 N N . ARG A 1 104 ? 23.338 -9.860 -21.495 1.00 72.25 104 ARG A N 1
ATOM 848 C CA . ARG A 1 104 ? 22.893 -11.143 -22.069 1.00 72.25 104 ARG A CA 1
ATOM 849 C C . ARG A 1 104 ? 23.874 -11.758 -23.066 1.00 72.25 104 ARG A C 1
ATOM 851 O O . ARG A 1 104 ? 23.604 -12.856 -23.544 1.00 72.25 104 ARG A O 1
ATOM 858 N N . GLY A 1 105 ? 24.963 -11.065 -23.400 1.00 63.62 105 GLY A N 1
ATOM 859 C CA . GLY A 1 105 ? 25.966 -11.526 -24.363 1.00 63.62 105 GLY A CA 1
ATOM 860 C C . GLY A 1 105 ? 25.432 -11.703 -25.789 1.00 63.62 105 GLY A C 1
ATOM 861 O O . GLY A 1 105 ? 25.942 -12.545 -26.517 1.00 63.62 105 GLY A O 1
ATOM 862 N N . ARG A 1 106 ? 24.379 -10.966 -26.179 1.00 62.81 106 ARG A N 1
ATOM 863 C CA . ARG A 1 106 ? 23.679 -11.129 -27.473 1.00 62.81 106 ARG A CA 1
ATOM 864 C C . ARG A 1 106 ? 23.903 -9.994 -28.481 1.00 62.81 106 ARG A C 1
ATOM 866 O O . ARG A 1 106 ? 23.275 -10.002 -29.533 1.00 62.81 106 ARG A O 1
ATOM 873 N N . GLY A 1 107 ? 24.764 -9.024 -28.183 1.00 54.84 107 GLY A N 1
ATOM 874 C CA . GLY A 1 107 ? 25.118 -7.974 -29.143 1.00 54.84 107 GLY A CA 1
ATOM 875 C C . GLY A 1 107 ? 26.172 -8.448 -30.145 1.00 54.84 107 GLY A C 1
ATOM 876 O O . GLY A 1 107 ? 27.124 -9.115 -29.747 1.00 54.84 107 GLY A O 1
ATOM 877 N N . GLU A 1 108 ? 26.042 -8.061 -31.418 1.00 53.66 108 GLU A N 1
ATOM 878 C CA . GLU A 1 108 ? 27.172 -8.049 -32.354 1.00 53.66 108 GLU A CA 1
ATOM 879 C C . GLU A 1 108 ? 28.240 -7.106 -31.792 1.00 53.66 108 GLU A C 1
ATOM 881 O O . GLU A 1 108 ? 28.150 -5.879 -31.874 1.00 53.66 108 GLU A O 1
ATOM 886 N N . VAL A 1 109 ? 29.235 -7.687 -31.131 1.00 51.12 109 VAL A N 1
ATOM 887 C CA . VAL A 1 109 ? 30.390 -6.952 -30.638 1.00 51.12 109 VAL A CA 1
ATOM 888 C C . VAL A 1 109 ? 31.337 -6.787 -31.819 1.00 51.12 109 VAL A C 1
ATOM 890 O O . VAL A 1 109 ? 32.163 -7.656 -32.083 1.00 51.12 109 VAL A O 1
ATOM 893 N N . SER A 1 110 ? 31.240 -5.666 -32.538 1.00 47.03 110 SER A N 1
ATOM 894 C CA . SER A 1 110 ? 32.295 -5.267 -33.471 1.00 47.03 110 SER A CA 1
ATOM 895 C C . SER A 1 110 ? 33.563 -4.952 -32.663 1.00 47.03 110 SER A C 1
ATOM 897 O O . SER A 1 110 ? 33.716 -3.842 -32.160 1.00 47.03 110 SER A O 1
ATOM 899 N N . ASN A 1 111 ? 34.413 -5.961 -32.459 1.00 46.94 111 ASN A N 1
ATOM 900 C CA . ASN A 1 111 ? 35.821 -5.958 -32.021 1.00 46.94 111 ASN A CA 1
ATOM 901 C C . ASN A 1 111 ? 36.293 -5.071 -30.840 1.00 46.94 111 ASN A C 1
ATOM 903 O O . ASN A 1 111 ? 37.470 -5.135 -30.495 1.00 46.94 111 ASN A O 1
ATOM 907 N N . HIS A 1 112 ? 35.444 -4.292 -30.163 1.00 43.00 112 HIS A N 1
ATOM 908 C CA . HIS A 1 112 ? 35.864 -3.330 -29.125 1.00 43.00 112 HIS A CA 1
ATOM 909 C C . HIS A 1 112 ? 35.051 -3.386 -27.819 1.00 43.00 112 HIS A C 1
ATOM 911 O O . HIS A 1 112 ? 35.291 -2.595 -26.913 1.00 43.00 112 HIS A O 1
ATOM 917 N N . GLY A 1 113 ? 34.110 -4.323 -27.678 1.00 46.62 113 GLY A N 1
ATOM 918 C CA . GLY A 1 113 ? 33.164 -4.358 -26.555 1.00 46.62 113 GLY A CA 1
ATOM 919 C C . GLY A 1 113 ? 33.026 -5.725 -25.897 1.00 46.62 113 GLY A C 1
ATOM 920 O O . GLY A 1 113 ? 31.909 -6.200 -25.714 1.00 46.62 113 GLY A O 1
ATOM 921 N N . VAL A 1 114 ? 34.131 -6.393 -25.562 1.00 47.44 114 VAL A N 1
ATOM 922 C CA . VAL A 1 114 ? 34.055 -7.573 -24.687 1.00 47.44 114 VAL A CA 1
ATOM 923 C C . VAL A 1 114 ? 33.521 -7.101 -23.333 1.00 47.44 114 VAL A C 1
ATOM 925 O O . VAL A 1 114 ? 34.056 -6.154 -22.752 1.00 47.44 114 VAL A O 1
ATOM 928 N N . SER A 1 115 ? 32.433 -7.715 -22.852 1.00 55.81 115 SER A N 1
ATOM 929 C CA . SER A 1 115 ? 31.813 -7.342 -21.579 1.00 55.81 115 SER A CA 1
ATOM 930 C C . SER A 1 115 ? 32.870 -7.338 -20.471 1.00 55.81 115 SER A C 1
ATOM 932 O O . SER A 1 115 ? 33.748 -8.201 -20.427 1.00 55.81 115 SER A O 1
ATOM 934 N N . PHE A 1 116 ? 32.797 -6.364 -19.563 1.00 54.28 116 PHE A N 1
ATOM 935 C CA . PHE A 1 116 ? 33.760 -6.209 -18.464 1.00 54.28 116 PHE A CA 1
ATOM 936 C C . PHE A 1 116 ? 33.952 -7.518 -17.664 1.00 54.28 116 PHE A C 1
ATOM 938 O O . PHE A 1 116 ? 35.035 -7.803 -17.160 1.00 54.28 116 PHE A O 1
ATOM 945 N N . TYR A 1 117 ? 32.907 -8.352 -17.612 1.00 52.53 117 TYR A N 1
ATOM 946 C CA . TYR A 1 117 ? 32.918 -9.678 -17.000 1.00 52.53 117 TYR A CA 1
ATOM 947 C C . TYR A 1 117 ? 33.678 -10.733 -17.813 1.00 52.53 117 TYR A C 1
ATOM 949 O O . TYR A 1 117 ? 34.434 -11.497 -17.224 1.00 52.53 117 TYR A O 1
ATOM 957 N N . LEU A 1 118 ? 33.531 -10.767 -19.140 1.00 53.19 118 LEU A N 1
ATOM 958 C CA . LEU A 1 118 ? 34.293 -11.683 -19.998 1.00 53.19 118 LEU A CA 1
ATOM 959 C C . LEU A 1 118 ? 35.780 -11.323 -20.023 1.00 53.19 118 LEU A C 1
ATOM 961 O O . LEU A 1 118 ? 36.618 -12.217 -19.995 1.00 53.19 118 LEU A O 1
ATOM 965 N N . ARG A 1 119 ? 36.113 -10.027 -19.969 1.00 56.72 119 ARG A N 1
ATOM 966 C CA . ARG A 1 119 ? 37.503 -9.564 -19.847 1.00 56.72 119 ARG A CA 1
ATOM 967 C C . ARG A 1 119 ? 38.150 -10.056 -18.545 1.00 56.72 119 ARG A C 1
ATOM 969 O O . ARG A 1 119 ? 39.274 -10.531 -18.560 1.00 56.72 119 ARG A O 1
ATOM 976 N N . ARG A 1 120 ? 37.397 -10.049 -17.437 1.00 57.00 120 ARG A N 1
ATOM 977 C CA . ARG A 1 120 ? 37.857 -10.549 -16.129 1.00 57.00 120 ARG A CA 1
ATOM 978 C C . ARG A 1 120 ? 38.026 -12.073 -16.064 1.00 57.00 120 ARG A C 1
ATOM 980 O O . ARG A 1 120 ? 38.792 -12.550 -15.236 1.00 57.00 120 ARG A O 1
ATOM 987 N N . ILE A 1 121 ? 37.279 -12.827 -16.870 1.00 56.69 121 ILE A N 1
ATOM 988 C CA . ILE A 1 121 ? 37.409 -14.291 -16.949 1.00 56.69 121 ILE A CA 1
ATOM 989 C C . ILE A 1 121 ? 38.561 -14.678 -17.887 1.00 56.69 121 ILE A C 1
ATOM 991 O O . ILE A 1 121 ? 39.215 -15.675 -17.626 1.00 56.69 121 ILE A O 1
ATOM 995 N N . ALA A 1 122 ? 38.819 -13.889 -18.935 1.00 54.47 122 ALA A N 1
ATOM 996 C CA . ALA A 1 122 ? 39.909 -14.119 -19.885 1.00 54.47 122 ALA A CA 1
ATOM 997 C C . ALA A 1 122 ? 41.301 -13.704 -19.363 1.00 54.47 122 ALA A C 1
ATOM 999 O O . ALA A 1 122 ? 42.290 -14.278 -19.795 1.00 54.47 122 ALA A O 1
ATOM 1000 N N . ASP A 1 123 ? 41.385 -12.730 -18.446 1.00 52.00 123 ASP A N 1
ATOM 1001 C CA . ASP A 1 123 ? 42.639 -12.322 -17.776 1.00 52.00 123 ASP A CA 1
ATOM 1002 C C . ASP A 1 123 ? 43.068 -13.274 -16.631 1.00 52.00 123 ASP A C 1
ATOM 1004 O O . ASP A 1 123 ? 44.014 -12.979 -15.897 1.00 52.00 123 ASP A O 1
ATOM 1008 N N . LYS A 1 124 ? 42.363 -14.395 -16.436 1.00 46.00 124 LYS A N 1
ATOM 1009 C CA . LYS A 1 124 ? 42.736 -15.475 -15.511 1.00 46.00 124 LYS A CA 1
ATOM 1010 C C . LYS A 1 124 ? 43.222 -16.688 -16.286 1.00 46.00 124 LYS A C 1
ATOM 1012 O O . LYS A 1 124 ? 44.177 -17.318 -15.786 1.00 46.00 124 LYS A O 1
#

Radius of gyration: 28.11 Å; chains: 1; bounding box: 64×44×63 Å

Sequence (124 aa):
MYTTIVLFYISLAFIFLMILFKHREVKSGHPTVISKLGSGSDHIFHDIFRTAKKGLSYLNRHTFVAIGHWMVFHILVRIRKVYVEIKALFLALPQGRKMLDAVRGRGEVSNHGVSFYLRRIADK

Secondary structure (DSSP, 8-state):
-HHHHHHHHHHHHHHHHHHHHHHHHHHH-S--HHHHHHHTTHHHHHHHHHHHHHHHHH--HHHHHHHHHHHHHHHHHHHHHHHHHHHHHHHHSHHHHHHHHHHHT-S---SS---HHHHHHHT-

Foldseek 3Di:
DVVVVVVVVVVVVVVVVVVVQVVVCVVVVDDDPVVVVVVVCPVVVVVVVVVVVVVVVPQDPVNVVVVVVVVVVVVVVVVVVVVVVVVVVLCVDPVSVVVVCLVVVNDPPPPPPNRPVNVVVVVD

Organism: NCBI:txid1802315